Protein AF-A0A2G9TCB1-F1 (afdb_monomer_lite)

Radius of gyration: 22.79 Å; chains: 1; bounding box: 59×30×64 Å

Organism: Teladorsagia circumcincta (NCBI:txid45464)

Secondary structure (DSSP, 8-state):
-PPP---TTSEEEEETTEEEEE-TT----HHHHHHHHHHHHHHHTT--------SS-----TT---HHHHHTT-PPPP-----------------------------S-HHHHHHHHHHHHTSTTTTTS-------HHHH---HHHHHSS-HHHHHHHHHHHT-

Structure (mmCIF, N/CA/C/O backbone):
data_AF-A0A2G9TCB1-F1
#
_entry.id   AF-A0A2G9TCB1-F1
#
loop_
_atom_site.group_PDB
_atom_site.id
_atom_site.type_symbol
_atom_site.label_atom_id
_atom_site.label_alt_id
_atom_site.label_comp_id
_atom_site.label_asym_id
_atom_site.label_entity_id
_atom_site.label_seq_id
_atom_site.pdbx_PDB_ins_code
_atom_site.Cartn_x
_atom_site.Cartn_y
_atom_site.Cartn_z
_atom_site.occupancy
_atom_site.B_iso_or_equiv
_atom_site.auth_seq_id
_atom_site.auth_comp_id
_atom_site.auth_asym_id
_atom_site.auth_atom_id
_atom_site.pdbx_PDB_model_num
ATOM 1 N N . GLU A 1 1 ? -15.849 -13.853 -3.195 1.00 57.19 1 GLU A N 1
ATOM 2 C CA . GLU A 1 1 ? -14.992 -14.788 -2.445 1.00 57.19 1 GLU A CA 1
ATOM 3 C C . GLU A 1 1 ? -14.690 -14.175 -1.084 1.00 57.19 1 GLU A C 1
ATOM 5 O O . GLU A 1 1 ? -14.282 -13.017 -1.040 1.00 57.19 1 GLU A O 1
ATOM 10 N N . ARG A 1 2 ? -15.031 -14.864 0.011 1.00 63.38 2 ARG A N 1
ATOM 11 C CA . ARG A 1 2 ? -14.700 -14.408 1.368 1.00 63.38 2 ARG A CA 1
ATOM 12 C C . ARG A 1 2 ? -13.310 -14.931 1.691 1.00 63.38 2 ARG A C 1
ATOM 14 O O . ARG A 1 2 ? -13.073 -16.126 1.587 1.00 63.38 2 ARG A O 1
ATOM 21 N N . VAL A 1 3 ? -12.414 -14.024 2.042 1.00 67.56 3 VAL A N 1
ATOM 22 C CA . VAL A 1 3 ? -11.032 -14.349 2.366 1.00 67.56 3 VAL A CA 1
ATOM 23 C C . VAL A 1 3 ? -10.934 -14.608 3.869 1.00 67.56 3 VAL A C 1
ATOM 25 O O . VAL A 1 3 ? -11.332 -13.746 4.651 1.00 67.56 3 VAL A O 1
ATOM 28 N N . PHE A 1 4 ? -10.426 -15.774 4.273 1.00 73.19 4 PHE A N 1
ATOM 29 C CA . PHE A 1 4 ? -10.121 -16.075 5.673 1.00 73.19 4 PHE A CA 1
ATOM 30 C C . PHE A 1 4 ? -8.631 -15.846 5.930 1.00 73.19 4 PHE A C 1
ATOM 32 O O . PHE A 1 4 ? -7.797 -16.319 5.162 1.00 73.19 4 PHE A O 1
ATOM 39 N N . ILE A 1 5 ? -8.302 -15.099 6.983 1.00 77.19 5 ILE A N 1
ATOM 40 C CA . ILE A 1 5 ? -6.923 -14.749 7.335 1.00 77.19 5 ILE A CA 1
ATOM 41 C C . ILE A 1 5 ? -6.747 -15.016 8.828 1.00 77.19 5 ILE A C 1
ATOM 43 O O . ILE A 1 5 ? -7.422 -14.386 9.644 1.00 77.19 5 ILE A O 1
ATOM 47 N N . ASP A 1 6 ? -5.855 -15.942 9.180 1.00 80.31 6 ASP A N 1
ATOM 48 C CA . ASP A 1 6 ? -5.453 -16.154 10.571 1.00 80.31 6 ASP A CA 1
ATOM 49 C C . ASP A 1 6 ? -4.468 -15.060 11.005 1.00 80.31 6 ASP A C 1
ATOM 51 O O . ASP A 1 6 ? -3.324 -14.997 10.550 1.00 80.31 6 ASP A O 1
ATOM 55 N N . ASN A 1 7 ? -4.947 -14.194 11.897 1.00 79.31 7 ASN A N 1
ATOM 56 C CA . ASN A 1 7 ? -4.216 -13.052 12.443 1.00 79.31 7 ASN A CA 1
ATOM 57 C C . ASN A 1 7 ? -4.044 -13.143 13.964 1.00 79.31 7 ASN A C 1
ATOM 59 O O . ASN A 1 7 ? -3.782 -12.127 14.604 1.00 79.31 7 ASN A O 1
ATOM 63 N N . SER A 1 8 ? -4.208 -14.333 14.551 1.00 82.44 8 SER A N 1
ATOM 64 C CA . SER A 1 8 ? -4.141 -14.559 16.006 1.00 82.44 8 SER A CA 1
ATOM 65 C C . SER A 1 8 ? -2.827 -14.089 16.644 1.00 82.44 8 SER A C 1
ATOM 67 O O . SER A 1 8 ? -2.813 -13.640 17.783 1.00 82.44 8 SER A O 1
ATOM 69 N N . LYS A 1 9 ? -1.736 -14.133 15.878 1.00 85.12 9 LYS A N 1
ATOM 70 C CA . LYS A 1 9 ? -0.380 -13.718 16.268 1.00 85.12 9 LYS A CA 1
ATOM 71 C C . LYS A 1 9 ? -0.083 -12.213 16.146 1.00 85.12 9 LYS A C 1
ATOM 73 O O . LYS A 1 9 ? 1.080 -11.840 16.233 1.00 85.12 9 LYS A O 1
ATOM 78 N N . TYR A 1 10 ? -1.076 -11.369 15.865 1.00 85.62 10 TYR A N 1
ATOM 79 C CA . TYR A 1 10 ? -0.922 -9.913 15.731 1.00 85.62 10 TYR A CA 1
ATOM 80 C C . TYR A 1 10 ? -1.660 -9.190 16.856 1.00 85.62 10 TYR A C 1
ATOM 82 O O . TYR A 1 10 ? -2.771 -9.584 17.229 1.00 85.62 10 TYR A O 1
ATOM 90 N N . ASP A 1 11 ? -1.079 -8.087 17.323 1.00 88.25 11 ASP A N 1
ATOM 91 C CA . ASP A 1 11 ? -1.703 -7.226 18.322 1.00 88.25 11 ASP A CA 1
ATOM 92 C C . ASP A 1 11 ? -2.950 -6.564 17.724 1.00 88.25 11 ASP A C 1
ATOM 94 O O . ASP A 1 11 ? -2.999 -6.241 16.531 1.00 88.25 11 ASP A O 1
ATOM 98 N N . SER A 1 12 ? -3.979 -6.395 18.553 1.00 86.81 12 SER A N 1
ATOM 99 C CA . SER A 1 12 ? -5.232 -5.749 18.165 1.00 86.81 12 SER A CA 1
ATOM 100 C C . SER A 1 12 ? -5.249 -4.320 18.679 1.00 86.81 12 SER A C 1
ATOM 102 O O . SER A 1 12 ? -5.024 -4.087 19.865 1.00 86.81 12 SER A O 1
ATOM 104 N N . LEU A 1 13 ? -5.519 -3.373 17.787 1.00 88.75 13 LEU A N 1
ATOM 105 C CA . LEU A 1 13 ? -5.725 -1.973 18.120 1.00 88.75 13 LEU A CA 1
ATOM 106 C C . LEU A 1 13 ? -7.129 -1.567 17.647 1.00 88.75 13 LEU A C 1
ATOM 108 O O . LEU A 1 13 ? -7.328 -1.413 16.435 1.00 88.75 13 LEU A O 1
ATOM 112 N N . PRO A 1 14 ? -8.110 -1.437 18.559 1.00 88.25 14 PRO A N 1
ATOM 113 C CA . PRO A 1 14 ? -9.451 -1.010 18.191 1.00 88.25 14 PRO A CA 1
ATOM 114 C C . PRO A 1 14 ? -9.413 0.424 17.650 1.00 88.25 14 PRO A C 1
ATOM 116 O O . PRO A 1 14 ? -8.807 1.316 18.237 1.00 88.25 14 PRO A O 1
ATOM 119 N N . MET A 1 15 ? -10.029 0.644 16.487 1.00 90.00 15 MET A N 1
ATOM 120 C CA . MET A 1 15 ? -10.207 1.968 15.885 1.00 90.00 15 MET A CA 1
ATOM 121 C C . MET A 1 15 ? -11.535 2.026 15.131 1.00 90.00 15 MET A C 1
ATOM 123 O O . MET A 1 15 ? -11.767 1.230 14.220 1.00 90.00 15 MET A O 1
ATOM 127 N N . CYS A 1 16 ? -12.403 2.988 15.459 1.00 84.00 16 CYS A N 1
ATOM 128 C CA . CYS A 1 16 ? -13.697 3.183 14.783 1.00 84.00 16 CYS A CA 1
ATOM 129 C C . CYS A 1 16 ? -14.565 1.903 14.713 1.00 84.00 16 CYS A C 1
ATOM 131 O O . CYS A 1 16 ? -15.203 1.643 13.691 1.00 84.00 16 CYS A O 1
ATOM 133 N N . GLY A 1 17 ? -14.559 1.084 15.773 1.00 82.25 17 GLY A N 1
ATOM 134 C CA . GLY A 1 17 ? -15.284 -0.194 15.819 1.00 82.25 17 GLY A CA 1
ATOM 135 C C . GLY A 1 17 ? -14.663 -1.319 14.977 1.00 82.25 17 GLY A C 1
ATOM 136 O O . GLY A 1 17 ? -15.326 -2.322 14.717 1.00 82.25 17 GLY A O 1
ATOM 137 N N . ILE A 1 18 ? -13.414 -1.156 14.523 1.00 84.94 18 ILE A N 1
ATOM 138 C CA . ILE A 1 18 ? -12.647 -2.159 13.776 1.00 84.94 18 ILE A CA 1
ATOM 139 C C . ILE A 1 18 ? -11.417 -2.573 14.579 1.00 84.94 18 ILE A C 1
ATOM 141 O O . ILE A 1 18 ? -10.624 -1.731 14.988 1.00 84.94 18 ILE A O 1
ATOM 145 N N . GLU A 1 19 ? -11.211 -3.881 14.718 1.00 86.25 19 GLU A N 1
ATOM 146 C CA . GLU A 1 19 ? -9.990 -4.460 15.284 1.00 86.25 19 GLU A CA 1
ATOM 147 C C . GLU A 1 19 ? -8.850 -4.439 14.257 1.00 86.25 19 GLU A C 1
ATOM 149 O O . GLU A 1 19 ? -8.734 -5.335 13.409 1.00 86.25 19 GLU A O 1
ATOM 154 N N . VAL A 1 20 ? -8.006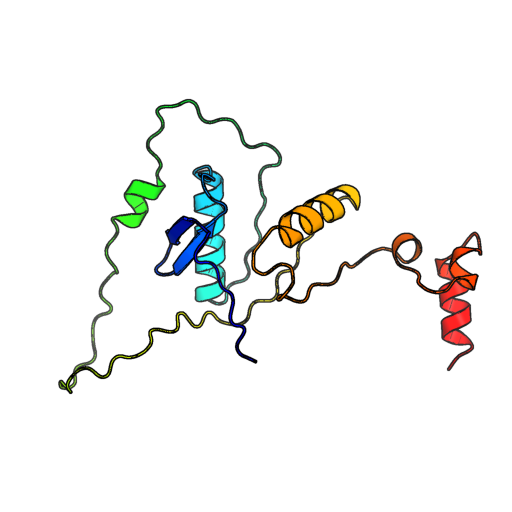 -3.405 14.305 1.00 87.88 20 VAL A N 1
ATOM 155 C CA . VAL A 1 20 ? -6.862 -3.281 13.398 1.00 87.88 20 VAL A CA 1
ATOM 156 C C . VAL A 1 20 ? -5.711 -4.155 13.888 1.00 87.88 20 VAL A C 1
ATOM 158 O O . VAL A 1 20 ? -5.269 -4.037 15.025 1.00 87.88 20 VAL A O 1
ATOM 161 N N . ARG A 1 21 ? -5.203 -5.031 13.014 1.00 87.44 21 ARG A N 1
ATOM 162 C CA . ARG A 1 21 ? -4.123 -5.975 13.336 1.00 87.44 21 ARG A CA 1
ATOM 163 C C . ARG A 1 21 ? -2.753 -5.384 13.022 1.00 87.44 21 ARG A C 1
ATOM 165 O O . ARG A 1 21 ? -2.497 -5.016 11.874 1.00 87.44 21 ARG A O 1
ATOM 172 N N . LEU A 1 22 ? -1.877 -5.337 14.024 1.00 86.38 22 LEU A N 1
ATOM 173 C CA . LEU A 1 22 ? -0.527 -4.775 13.941 1.00 86.38 22 LEU A CA 1
ATOM 174 C C . LEU A 1 22 ? 0.542 -5.806 14.327 1.00 86.38 22 LEU A C 1
ATOM 176 O O . LEU A 1 22 ? 0.273 -6.693 15.138 1.00 86.38 22 LEU A O 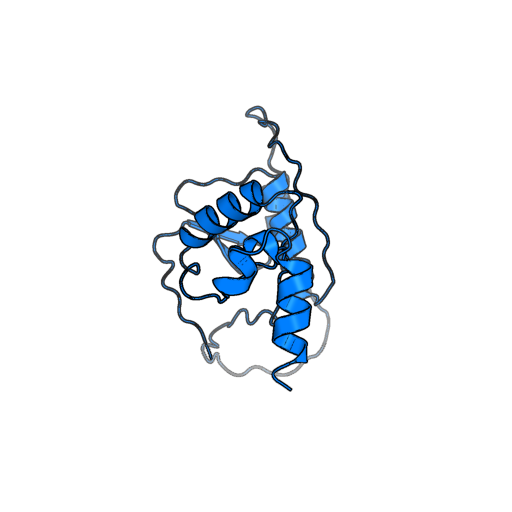1
ATOM 180 N N . PRO A 1 23 ? 1.753 -5.740 13.739 1.00 86.25 23 PRO A N 1
ATOM 181 C CA . PRO A 1 23 ? 2.872 -6.570 14.174 1.00 86.25 23 PRO A CA 1
ATOM 182 C C . PRO A 1 23 ? 3.104 -6.451 15.683 1.00 86.25 23 PRO A C 1
ATOM 184 O O . PRO A 1 23 ? 2.998 -5.357 16.234 1.00 86.25 23 PRO A O 1
ATOM 187 N N . VAL A 1 24 ? 3.436 -7.570 16.329 1.00 85.38 24 VAL A N 1
ATOM 188 C CA . VAL A 1 24 ? 3.606 -7.631 17.787 1.00 85.38 24 VAL A CA 1
ATOM 189 C C . VAL A 1 24 ? 4.629 -6.601 18.262 1.00 85.38 24 VAL A C 1
ATOM 191 O O . VAL A 1 24 ? 5.731 -6.513 17.716 1.00 85.38 24 VAL A O 1
ATOM 194 N N . GLY A 1 25 ? 4.259 -5.816 19.274 1.00 84.06 25 GLY A N 1
ATOM 195 C CA . GLY A 1 25 ? 5.116 -4.785 19.863 1.00 84.06 25 GLY A CA 1
ATOM 196 C C . GLY A 1 25 ? 5.232 -3.495 19.043 1.00 84.06 25 GLY A C 1
ATOM 197 O O . GLY A 1 25 ? 5.910 -2.561 19.478 1.00 84.06 25 GLY A O 1
ATOM 198 N N . LEU A 1 26 ? 4.563 -3.395 17.888 1.00 86.00 26 LEU A N 1
ATOM 199 C CA . LEU A 1 26 ? 4.499 -2.157 17.118 1.00 86.00 26 LEU A CA 1
ATOM 200 C C . LEU A 1 26 ? 3.477 -1.206 17.749 1.00 86.00 26 LEU A C 1
ATOM 202 O O . LEU A 1 26 ? 2.272 -1.437 17.690 1.00 86.00 26 LEU A O 1
ATOM 206 N N . LYS A 1 27 ? 3.962 -0.085 18.284 1.00 87.94 27 LYS A N 1
ATOM 207 C CA . LYS A 1 27 ? 3.118 1.020 18.749 1.00 87.94 27 LYS A CA 1
ATOM 208 C C . LYS A 1 27 ? 3.184 2.162 17.733 1.00 87.94 27 LYS A C 1
ATOM 210 O O . LYS A 1 27 ? 4.231 2.803 17.641 1.00 87.94 27 LYS A O 1
ATOM 215 N N . PRO A 1 28 ? 2.119 2.404 16.943 1.00 88.56 28 PRO A N 1
ATOM 216 C CA . PRO A 1 28 ? 2.117 3.494 15.978 1.00 88.56 28 PRO A CA 1
ATOM 217 C C . PRO A 1 28 ? 2.220 4.844 16.684 1.00 88.56 28 PRO A C 1
ATOM 219 O O . PRO A 1 28 ? 1.624 5.037 17.746 1.00 88.56 28 PRO A O 1
ATOM 222 N N . TYR A 1 29 ? 2.919 5.789 16.062 1.00 88.69 29 TYR A N 1
ATOM 223 C CA . TYR A 1 29 ? 2.920 7.178 16.516 1.00 88.69 29 TYR A CA 1
ATOM 224 C C . TYR A 1 29 ? 1.505 7.782 16.405 1.00 88.69 29 TYR A C 1
ATOM 226 O O . TYR A 1 29 ? 0.744 7.377 15.520 1.00 88.69 29 TYR A O 1
ATOM 234 N N . PRO A 1 30 ? 1.147 8.791 17.213 1.00 87.19 30 PRO A N 1
ATOM 235 C CA . PRO A 1 30 ? -0.155 9.461 17.157 1.00 87.19 30 PRO A CA 1
ATOM 236 C C . PRO A 1 30 ? -0.539 9.947 15.753 1.00 87.19 30 PRO A C 1
ATOM 238 O O . PRO A 1 30 ? -1.672 9.760 15.311 1.00 87.19 30 PRO A O 1
ATOM 241 N N . SER A 1 31 ? 0.419 10.478 14.984 1.00 86.19 31 SER A N 1
ATOM 242 C CA . SER A 1 31 ? 0.194 10.878 13.586 1.00 86.19 31 SER A CA 1
ATOM 243 C C . SER A 1 31 ? -0.180 9.698 12.680 1.00 86.19 31 SER A C 1
ATOM 245 O O . SER A 1 31 ? -1.035 9.831 11.803 1.00 86.19 31 SER A O 1
ATOM 247 N N . GLN A 1 32 ? 0.407 8.522 12.919 1.00 89.06 32 GLN A N 1
ATOM 248 C CA . GLN A 1 32 ? 0.081 7.288 12.204 1.00 89.06 32 GLN A CA 1
ATOM 249 C C . GLN A 1 32 ? -1.306 6.778 12.604 1.00 89.06 32 GLN A C 1
ATOM 251 O O . GLN A 1 32 ? -2.098 6.447 11.723 1.00 89.06 32 GLN A O 1
ATOM 256 N N . LYS A 1 33 ? -1.642 6.792 13.903 1.00 89.81 33 LYS A N 1
ATOM 257 C CA . LYS A 1 33 ? -2.991 6.447 14.388 1.00 89.81 33 LYS A CA 1
ATOM 258 C C . LYS A 1 33 ? -4.051 7.348 13.751 1.00 89.81 33 LYS A C 1
ATOM 260 O O . LYS A 1 33 ? -5.031 6.853 13.199 1.00 89.81 33 LYS A O 1
ATOM 265 N N . LEU A 1 34 ? -3.819 8.662 13.724 1.00 88.56 34 LEU A N 1
ATOM 266 C CA . LEU A 1 34 ? -4.729 9.624 13.099 1.00 88.56 34 LEU A CA 1
ATOM 267 C C . LEU A 1 34 ? -4.914 9.356 11.596 1.00 88.56 34 LEU A C 1
ATOM 269 O O . LEU A 1 34 ? -6.031 9.432 11.078 1.00 88.56 34 LEU A O 1
ATOM 273 N N . MET A 1 35 ? -3.835 9.012 10.890 1.00 89.69 35 MET A N 1
ATOM 274 C CA . MET A 1 35 ? -3.894 8.636 9.477 1.00 89.69 35 MET A CA 1
ATOM 275 C C . MET A 1 35 ? -4.743 7.373 9.264 1.00 89.69 35 MET A C 1
ATOM 277 O O . MET A 1 35 ? -5.584 7.347 8.363 1.00 89.69 35 MET A O 1
ATOM 281 N N . MET A 1 36 ? -4.573 6.359 10.118 1.00 90.94 36 MET A N 1
ATOM 282 C CA . MET A 1 36 ? -5.348 5.113 10.086 1.00 90.94 36 MET A CA 1
ATOM 283 C C . MET A 1 36 ? -6.842 5.363 10.338 1.00 90.94 36 MET A C 1
ATOM 285 O O . MET A 1 36 ? -7.675 4.880 9.572 1.00 90.94 36 MET A O 1
ATOM 289 N N . VAL A 1 37 ? -7.191 6.181 11.335 1.00 91.00 37 VAL A N 1
ATOM 290 C CA . VAL A 1 37 ? -8.582 6.583 11.629 1.00 91.00 37 VAL A CA 1
ATOM 291 C C . VAL A 1 37 ? -9.231 7.270 10.434 1.00 91.00 37 VAL A C 1
ATOM 293 O O . VAL A 1 37 ? -10.352 6.928 10.046 1.00 91.00 37 VAL A O 1
ATOM 296 N N . ARG A 1 38 ? -8.535 8.235 9.822 1.00 91.44 38 ARG A N 1
ATOM 297 C CA . ARG A 1 38 ? -9.046 8.963 8.652 1.00 91.44 38 ARG A CA 1
ATOM 298 C C . ARG A 1 38 ? -9.237 8.038 7.453 1.00 91.44 38 ARG A C 1
ATOM 300 O O . ARG A 1 38 ? -10.254 8.152 6.766 1.00 91.44 38 ARG A O 1
ATOM 307 N N . LEU A 1 39 ? -8.322 7.091 7.241 1.00 91.19 39 LEU A N 1
ATOM 308 C CA . LEU A 1 39 ? -8.446 6.072 6.201 1.00 91.19 39 LEU A CA 1
ATOM 309 C C . LEU A 1 39 ? -9.677 5.184 6.436 1.00 91.19 39 LEU A C 1
ATOM 311 O O . LEU A 1 39 ? -10.516 5.059 5.545 1.00 91.19 39 LEU A O 1
ATOM 315 N N . ILE A 1 40 ? -9.819 4.618 7.639 1.00 90.00 40 ILE A N 1
ATOM 316 C CA . ILE A 1 40 ? -10.948 3.751 8.012 1.00 90.00 40 ILE A CA 1
ATOM 317 C C . ILE A 1 40 ? -12.272 4.499 7.862 1.00 90.00 40 ILE A C 1
ATOM 319 O O . ILE A 1 40 ? -13.191 4.015 7.203 1.00 90.00 40 ILE A O 1
ATOM 323 N N . THR A 1 41 ? -12.350 5.712 8.408 1.00 90.00 41 THR A N 1
ATOM 324 C CA . THR A 1 41 ? -13.538 6.566 8.319 1.00 90.00 41 THR A CA 1
ATOM 325 C C . THR A 1 41 ? -13.916 6.840 6.868 1.00 90.00 41 THR A C 1
ATOM 327 O O . THR A 1 41 ? -15.093 6.767 6.515 1.00 90.00 41 THR A O 1
ATOM 330 N N . SER A 1 42 ? -12.933 7.126 6.012 1.00 90.69 42 SER A N 1
ATOM 331 C CA . SER A 1 42 ? -13.176 7.393 4.594 1.00 90.69 42 SER A CA 1
ATOM 332 C C . SER A 1 42 ? -13.681 6.154 3.861 1.00 90.69 42 SER A C 1
ATOM 334 O O . SER A 1 42 ? -14.639 6.260 3.097 1.00 90.69 42 SER A O 1
ATOM 336 N N . ILE A 1 43 ? -13.121 4.971 4.142 1.00 89.44 43 ILE A N 1
ATOM 337 C CA . ILE A 1 43 ? -13.609 3.709 3.568 1.00 89.44 43 ILE A CA 1
ATOM 338 C C . ILE A 1 43 ? -15.052 3.450 4.020 1.00 89.44 43 ILE A C 1
ATOM 340 O O . ILE A 1 43 ? -15.920 3.215 3.180 1.00 89.44 43 ILE A O 1
ATOM 344 N N . THR A 1 44 ? -15.341 3.565 5.318 1.00 87.62 44 THR A N 1
ATOM 345 C CA . THR A 1 44 ? -16.688 3.360 5.876 1.00 87.62 44 THR A CA 1
ATOM 346 C C . THR A 1 44 ? -17.710 4.335 5.287 1.00 87.62 44 THR A C 1
ATOM 348 O O . THR A 1 44 ? -18.827 3.935 4.959 1.00 87.62 44 THR A O 1
ATOM 351 N N . LYS A 1 45 ? -17.326 5.601 5.085 1.00 88.69 45 LYS A N 1
ATOM 352 C CA . LYS A 1 45 ? -18.182 6.645 4.496 1.00 88.69 45 LYS A CA 1
ATOM 353 C C . LYS A 1 45 ? -18.180 6.671 2.962 1.00 88.69 45 LYS A C 1
ATOM 355 O O . LYS A 1 45 ? -18.873 7.503 2.386 1.00 88.69 45 LYS A O 1
ATOM 360 N N . ARG A 1 46 ? -17.443 5.771 2.295 1.00 87.75 46 ARG A N 1
ATOM 361 C CA . ARG A 1 46 ? -17.278 5.726 0.826 1.00 87.75 46 ARG A CA 1
ATOM 362 C C . ARG A 1 46 ? -16.771 7.047 0.231 1.00 87.75 46 ARG A C 1
ATOM 364 O O . ARG A 1 46 ? -17.220 7.473 -0.830 1.00 87.75 46 ARG A O 1
ATOM 371 N N . LEU A 1 47 ? -15.841 7.692 0.927 1.00 88.81 47 LEU A N 1
ATOM 372 C CA . LEU A 1 47 ? -15.210 8.938 0.502 1.00 88.81 47 LEU A CA 1
ATOM 373 C C . LEU A 1 47 ? -13.865 8.668 -0.174 1.00 88.81 47 LEU A C 1
ATOM 375 O O . LEU A 1 47 ? -13.184 7.685 0.126 1.00 88.81 47 LEU A O 1
ATOM 379 N N . ASN A 1 48 ? -13.460 9.587 -1.049 1.00 88.31 48 ASN A N 1
ATOM 380 C CA . ASN A 1 48 ? -12.092 9.631 -1.551 1.00 88.31 48 ASN A CA 1
ATOM 381 C C . ASN A 1 48 ? -11.180 10.191 -0.456 1.00 88.31 48 ASN A C 1
ATOM 383 O O . ASN A 1 48 ? -11.502 11.203 0.165 1.00 88.31 48 ASN A O 1
ATOM 387 N N . PHE A 1 49 ? -10.040 9.545 -0.238 1.00 87.44 49 PHE A N 1
ATOM 388 C CA . PHE A 1 49 ? -9.060 9.957 0.758 1.00 87.44 49 PHE A CA 1
ATOM 389 C C . PHE A 1 49 ? -7.693 10.064 0.099 1.00 87.44 49 PHE A C 1
ATOM 391 O O . PHE A 1 49 ? -7.189 9.086 -0.453 1.00 87.44 49 PHE A O 1
ATOM 398 N N . LEU A 1 50 ? -7.111 11.259 0.157 1.00 87.50 50 LEU A N 1
ATOM 399 C CA . LEU A 1 50 ? -5.719 11.497 -0.186 1.00 87.50 50 LEU A CA 1
ATOM 400 C C . LEU A 1 50 ? -4.962 11.736 1.114 1.00 87.50 50 LEU A C 1
ATOM 402 O O . LEU A 1 50 ? -5.395 12.523 1.956 1.00 87.50 50 LEU A O 1
ATOM 406 N N . ALA A 1 51 ? -3.854 11.031 1.278 1.00 82.62 51 ALA A N 1
ATOM 407 C CA . ALA A 1 51 ? -3.086 11.053 2.503 1.00 82.62 51 ALA A CA 1
ATOM 408 C C . ALA A 1 51 ? -1.618 11.267 2.168 1.00 82.62 51 ALA A C 1
ATOM 410 O O . ALA A 1 51 ? -1.040 10.508 1.390 1.00 82.62 51 ALA A O 1
ATOM 411 N N . GLU A 1 52 ? -1.020 12.275 2.786 1.00 78.69 52 GLU A N 1
ATOM 412 C CA . GLU A 1 52 ? 0.418 12.487 2.742 1.00 78.69 52 GLU A CA 1
ATOM 413 C C . GLU A 1 52 ? 1.009 11.950 4.041 1.00 78.69 52 GLU A C 1
ATOM 415 O O . GLU A 1 52 ? 0.687 12.423 5.131 1.00 78.69 52 GLU A O 1
ATOM 420 N N . SER A 1 53 ? 1.837 10.910 3.947 1.00 67.94 53 SER A N 1
ATOM 421 C CA . SER A 1 53 ? 2.637 10.481 5.090 1.00 67.94 53 SER A CA 1
ATOM 422 C C . SER A 1 53 ? 3.840 11.418 5.195 1.00 67.94 53 SER A C 1
ATOM 424 O O . SER A 1 53 ? 4.595 11.493 4.218 1.00 67.94 53 SER A O 1
ATOM 426 N N . PRO A 1 54 ? 4.085 12.090 6.331 1.00 55.12 54 PRO A N 1
ATOM 427 C CA . PRO A 1 54 ? 5.338 12.806 6.512 1.00 55.12 54 PRO A CA 1
ATOM 428 C C . PRO A 1 54 ? 6.489 11.798 6.392 1.00 55.12 54 PRO A C 1
ATOM 430 O O . PRO A 1 54 ? 6.598 10.850 7.172 1.00 55.12 54 PRO A O 1
ATOM 433 N N . THR A 1 55 ? 7.325 11.955 5.365 1.00 54.72 55 THR A N 1
ATOM 434 C CA . THR A 1 55 ? 8.570 11.194 5.205 1.00 54.72 55 THR A CA 1
ATOM 435 C C . THR A 1 55 ? 9.547 11.638 6.287 1.00 54.72 55 THR A C 1
ATOM 437 O O . THR A 1 55 ? 10.341 12.549 6.086 1.00 54.72 55 THR A O 1
ATOM 440 N N . GLY A 1 56 ? 9.431 11.012 7.455 1.00 48.00 56 GLY A N 1
ATOM 441 C CA . GLY A 1 56 ? 10.195 11.325 8.654 1.00 48.00 56 GLY A CA 1
ATOM 442 C C . GLY A 1 56 ? 9.269 11.334 9.859 1.00 48.00 56 GLY A C 1
ATOM 443 O O . GLY A 1 56 ? 8.649 12.349 10.161 1.00 48.00 56 GLY A O 1
ATOM 444 N N . SER A 1 57 ? 9.155 10.198 10.547 1.00 49.47 57 SER A N 1
ATOM 445 C CA . SER A 1 57 ? 8.562 10.172 11.881 1.00 49.47 57 SER A CA 1
ATOM 446 C C . SER A 1 57 ? 9.452 11.017 12.786 1.00 49.47 57 SER A C 1
ATOM 448 O O . SER A 1 57 ? 10.536 10.579 13.174 1.00 49.47 57 SER A O 1
ATOM 450 N N . VAL A 1 58 ? 9.038 12.247 13.082 1.00 42.69 58 VAL A N 1
ATOM 451 C CA . VAL A 1 58 ? 9.647 13.021 14.163 1.00 42.69 58 VAL A CA 1
ATOM 452 C C . VAL A 1 58 ? 9.448 12.185 15.427 1.00 42.69 58 VAL A C 1
ATOM 454 O O . VAL A 1 58 ? 8.317 11.836 15.763 1.00 42.69 58 VAL A O 1
ATOM 457 N N . LYS A 1 59 ? 10.550 11.772 16.065 1.00 43.44 59 LYS A N 1
ATOM 458 C CA . LYS A 1 59 ? 10.518 11.134 17.386 1.00 43.44 59 LYS A CA 1
ATOM 459 C C . LYS A 1 59 ? 9.751 12.072 18.314 1.00 43.44 59 LYS A C 1
ATOM 461 O O . LYS A 1 59 ? 10.222 13.175 18.564 1.00 43.44 59 LYS A O 1
ATOM 466 N N . GLN A 1 60 ? 8.591 11.649 18.800 1.00 50.38 60 GLN A N 1
ATOM 467 C CA . GLN A 1 60 ? 7.978 12.319 19.937 1.00 50.38 60 GLN A CA 1
ATOM 468 C C . GLN A 1 60 ? 8.808 12.025 21.185 1.00 50.38 60 GLN A C 1
ATOM 470 O O . GLN A 1 60 ? 9.177 10.876 21.446 1.00 50.38 60 GLN A O 1
ATOM 475 N N . GLU A 1 61 ? 9.121 13.089 21.915 1.00 45.66 61 GLU A N 1
ATOM 476 C CA . GLU A 1 61 ? 9.647 13.043 23.275 1.00 45.66 61 GLU A CA 1
ATOM 477 C C . GLU A 1 61 ? 8.645 12.299 24.186 1.00 45.66 61 GLU A C 1
ATOM 479 O O . GLU A 1 61 ? 7.429 12.440 24.013 1.00 45.66 61 GLU A O 1
ATOM 484 N N . PRO A 1 62 ? 9.109 11.488 25.150 1.00 40.62 62 PRO A N 1
ATOM 485 C CA . PRO A 1 62 ? 8.218 10.800 26.074 1.00 40.62 62 PRO A CA 1
ATOM 486 C C . PRO A 1 62 ? 7.539 11.818 27.002 1.00 40.62 62 PRO A C 1
ATOM 488 O O . PRO A 1 62 ? 8.201 12.432 27.832 1.00 40.62 62 PRO A O 1
ATOM 491 N N . GLY A 1 63 ? 6.219 11.986 26.872 1.00 51.59 63 GLY A N 1
ATOM 492 C CA . GLY A 1 63 ? 5.427 12.855 27.754 1.00 51.59 63 GLY A CA 1
ATOM 493 C C . GLY A 1 63 ? 4.213 13.527 27.110 1.00 51.59 63 GLY A C 1
ATOM 494 O O . GLY A 1 63 ? 3.379 14.070 27.830 1.00 51.59 63 GLY A O 1
ATOM 495 N N . GLU A 1 64 ? 4.076 13.485 25.783 1.00 52.47 64 GLU A N 1
ATOM 496 C CA . GLU A 1 64 ? 2.889 14.020 25.109 1.00 52.47 64 GLU A CA 1
ATOM 497 C C . GLU A 1 64 ? 1.715 13.036 25.245 1.00 52.47 64 GLU A C 1
ATOM 499 O O . GLU A 1 64 ? 1.821 11.864 24.875 1.00 52.47 64 GLU A O 1
ATOM 504 N N . VAL A 1 65 ? 0.612 13.505 25.834 1.00 52.06 65 VAL A N 1
ATOM 505 C CA . VAL A 1 65 ? -0.629 12.736 25.992 1.00 52.06 65 VAL A CA 1
ATOM 506 C C . VAL A 1 65 ? -1.132 12.386 24.597 1.00 52.06 65 VAL A C 1
ATOM 508 O O . VAL A 1 65 ? -1.339 13.285 23.786 1.00 52.06 65 VAL A O 1
ATOM 511 N N . ASP A 1 66 ? -1.283 11.097 24.296 1.00 52.53 66 ASP A N 1
ATOM 512 C CA . ASP A 1 66 ? -1.741 10.658 22.981 1.00 52.53 66 ASP A CA 1
ATOM 513 C C . ASP A 1 66 ? -3.178 11.168 22.767 1.00 52.53 66 ASP A C 1
ATOM 515 O O . ASP A 1 66 ? -4.085 10.706 23.466 1.00 52.53 66 ASP A O 1
ATOM 519 N N . PRO A 1 67 ? -3.435 12.088 21.811 1.00 55.53 67 PRO A N 1
ATOM 520 C CA . PRO A 1 67 ? -4.786 12.601 21.562 1.00 55.53 67 PRO A CA 1
ATOM 521 C C . PRO A 1 67 ? -5.777 11.489 21.185 1.00 55.53 67 PRO A C 1
ATOM 523 O O . PRO A 1 67 ? -6.992 11.684 21.199 1.00 55.53 67 PRO A O 1
ATOM 526 N N . PHE A 1 68 ? -5.261 10.310 20.826 1.00 55.44 68 PHE A N 1
ATOM 527 C CA . PHE A 1 68 ? -6.047 9.127 20.532 1.00 55.44 68 PHE A CA 1
ATOM 528 C C . PHE A 1 68 ? -6.727 8.514 21.771 1.00 55.44 68 PHE A C 1
ATOM 530 O O . PHE A 1 68 ? -7.864 8.064 21.648 1.00 55.44 68 PHE A O 1
ATOM 537 N N . ASP A 1 69 ? -6.105 8.560 22.958 1.00 56.97 69 ASP A N 1
ATOM 538 C CA . ASP A 1 69 ? -6.711 8.040 24.203 1.00 56.97 69 ASP A CA 1
ATOM 539 C C . ASP A 1 69 ? -7.950 8.852 24.625 1.00 56.97 69 ASP A C 1
ATOM 541 O O . ASP A 1 69 ? -8.815 8.370 25.361 1.00 56.97 69 ASP A O 1
ATOM 545 N N . GLU A 1 70 ? -8.051 10.098 24.159 1.00 52.94 70 GLU A N 1
ATOM 546 C CA . GLU A 1 70 ? -9.203 10.971 24.381 1.00 52.94 70 GLU A CA 1
ATOM 547 C C . GLU A 1 70 ? -10.290 10.783 23.310 1.00 52.94 70 GLU A C 1
ATOM 549 O O . GLU A 1 70 ? -11.480 10.905 23.602 1.00 52.94 70 GLU A O 1
ATOM 554 N N . PHE A 1 71 ? -9.908 10.404 22.085 1.00 52.44 71 PHE A N 1
ATOM 555 C CA . PHE A 1 71 ? -10.847 10.127 20.995 1.00 52.44 71 PHE A CA 1
ATOM 556 C C . PHE A 1 71 ? -11.630 8.820 21.206 1.00 52.44 71 PHE A C 1
ATOM 558 O O . PHE A 1 71 ? -12.825 8.778 20.922 1.00 52.44 71 PHE A O 1
ATOM 565 N N . ASP A 1 72 ? -10.995 7.774 21.750 1.00 50.59 72 ASP A N 1
ATOM 566 C CA . ASP A 1 72 ? -11.641 6.469 21.999 1.00 50.59 72 ASP A CA 1
ATOM 567 C C . ASP A 1 72 ? -12.656 6.508 23.164 1.00 50.59 72 ASP A C 1
ATOM 569 O O . ASP A 1 72 ? -13.497 5.624 23.308 1.00 50.59 72 ASP A O 1
ATOM 573 N N . LYS A 1 73 ? -12.632 7.576 23.976 1.00 50.88 73 LYS A N 1
ATOM 574 C CA . LYS A 1 73 ? -13.619 7.841 25.039 1.00 50.88 73 LYS A CA 1
ATOM 575 C C . LYS A 1 73 ? -14.901 8.516 24.536 1.00 50.88 73 LYS A C 1
ATOM 577 O O . LYS A 1 73 ? -15.813 8.734 25.333 1.00 50.88 73 LYS A O 1
ATOM 582 N N . GLN A 1 74 ? -14.996 8.874 23.253 1.00 44.94 74 GLN A N 1
ATOM 583 C CA . GLN A 1 74 ? -16.231 9.431 22.698 1.00 44.94 74 GLN A CA 1
ATOM 584 C C . GLN A 1 74 ? -17.237 8.307 22.425 1.00 44.94 74 GLN A C 1
ATOM 586 O O . GLN A 1 74 ? -17.087 7.530 21.482 1.00 44.94 74 GLN A O 1
ATOM 591 N N . GLU A 1 75 ? -18.276 8.234 23.260 1.00 40.97 75 GLU A N 1
ATOM 592 C CA . GLU A 1 75 ? -19.394 7.308 23.077 1.00 40.97 75 GLU A CA 1
ATOM 593 C C . GLU A 1 75 ? -20.070 7.468 21.697 1.00 40.97 75 GLU A C 1
ATOM 595 O O . GLU A 1 75 ? -20.121 8.574 21.140 1.00 40.97 75 GLU A O 1
ATOM 600 N N . PRO A 1 76 ? -20.643 6.387 21.129 1.00 40.47 76 PRO A N 1
ATOM 601 C CA . PRO A 1 76 ? -21.403 6.461 19.887 1.00 40.47 76 PRO A CA 1
ATOM 602 C C . PRO A 1 76 ? -22.598 7.409 20.048 1.00 40.47 76 PRO A C 1
ATOM 604 O O . PRO A 1 76 ? -23.514 7.136 20.817 1.00 40.47 76 PRO A O 1
ATOM 607 N N . GLN A 1 77 ? -22.624 8.510 19.294 1.00 42.25 77 GLN A N 1
ATOM 608 C CA . GLN A 1 77 ? -23.756 9.436 19.324 1.00 42.25 77 GLN A CA 1
ATOM 609 C C . GLN A 1 77 ? -25.044 8.743 18.858 1.00 42.25 77 GLN A C 1
ATOM 611 O O . GLN A 1 77 ? -25.142 8.251 17.728 1.00 42.25 77 GLN A O 1
ATOM 616 N N . GLU A 1 78 ? -26.031 8.728 19.755 1.00 33.41 78 GLU A N 1
ATOM 617 C CA . GLU A 1 78 ? -27.374 8.198 19.554 1.00 33.41 78 GLU A CA 1
ATOM 618 C C . GLU A 1 78 ? -28.015 8.748 18.269 1.00 33.41 78 GLU A C 1
ATOM 620 O O . GLU A 1 78 ? -28.304 9.940 18.135 1.00 33.41 78 GLU A O 1
ATOM 625 N N . ARG A 1 79 ? -28.319 7.858 17.318 1.00 41.28 79 ARG A N 1
ATOM 626 C CA . ARG A 1 79 ? -29.264 8.163 16.238 1.00 41.28 79 ARG A CA 1
ATOM 627 C C . ARG A 1 79 ? -30.685 8.025 16.779 1.00 41.28 79 ARG A C 1
ATOM 629 O O . ARG A 1 79 ? -31.161 6.916 17.001 1.00 41.28 79 ARG A O 1
ATOM 636 N N . LYS A 1 80 ? -31.374 9.153 16.968 1.00 35.97 80 LYS A N 1
ATOM 637 C CA . LYS A 1 80 ? -32.792 9.184 17.352 1.00 35.97 80 LYS A CA 1
ATOM 638 C C . LYS A 1 80 ? -33.691 8.648 16.226 1.00 35.97 80 LYS A C 1
ATOM 640 O O . LYS A 1 80 ? -33.731 9.227 15.146 1.00 35.97 80 LYS A O 1
ATOM 645 N N . GLY A 1 81 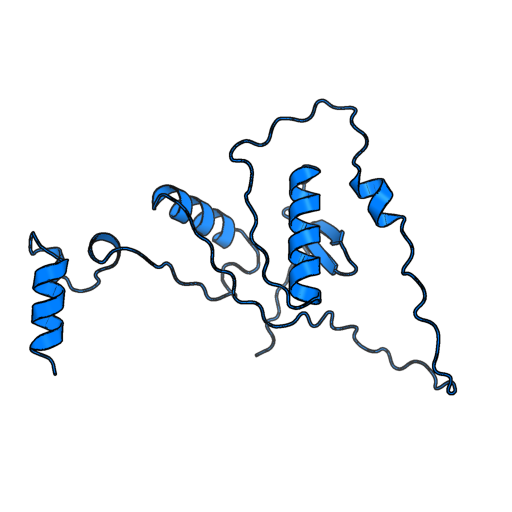? -34.468 7.611 16.552 1.00 31.81 81 GLY A N 1
ATOM 646 C CA . GLY A 1 81 ? -35.837 7.402 16.066 1.00 31.81 81 GLY A CA 1
ATOM 647 C C . GLY A 1 81 ? -36.050 6.445 14.887 1.00 31.81 81 GLY A C 1
ATOM 648 O O . GLY A 1 81 ? -36.015 6.871 13.741 1.00 31.81 81 GLY A O 1
ATOM 649 N N . LEU A 1 82 ? -36.423 5.192 15.183 1.00 33.34 82 LEU A N 1
ATOM 650 C CA . LEU A 1 82 ? -37.717 4.617 14.773 1.00 33.34 82 LEU A CA 1
ATOM 651 C C . LEU A 1 82 ? -37.989 3.348 15.600 1.00 33.34 82 LEU A C 1
ATOM 653 O O . LEU A 1 82 ? -37.217 2.394 15.580 1.00 33.34 82 LEU A O 1
ATOM 657 N N . THR A 1 83 ? -39.076 3.364 16.364 1.00 37.75 83 THR A N 1
ATOM 658 C CA . THR A 1 83 ? -39.551 2.258 17.201 1.00 37.75 83 THR A CA 1
ATOM 659 C C . THR A 1 83 ? -40.045 1.077 16.362 1.00 37.75 83 THR A C 1
ATOM 661 O O . THR A 1 83 ? -40.800 1.284 15.412 1.00 37.75 83 THR A O 1
ATOM 664 N N . LYS A 1 84 ? -39.685 -0.157 16.763 1.00 35.69 84 LYS A N 1
ATOM 665 C CA . LYS A 1 84 ? -40.603 -1.308 16.929 1.00 35.69 84 LYS A CA 1
ATOM 666 C C . LYS A 1 84 ? -39.899 -2.559 17.493 1.00 35.69 84 LYS A C 1
ATOM 668 O O . LYS A 1 84 ? -38.925 -3.033 16.928 1.00 35.69 84 LYS A O 1
ATOM 673 N N . GLU A 1 85 ? -40.467 -3.019 18.610 1.00 36.09 85 GLU A N 1
ATOM 674 C CA . GLU A 1 85 ? -40.605 -4.368 19.197 1.00 36.09 85 GLU A CA 1
ATOM 675 C C . GLU A 1 85 ? -39.464 -5.409 19.158 1.00 36.09 85 GLU A C 1
ATOM 677 O O . GLU A 1 85 ? -38.910 -5.771 18.124 1.00 36.09 85 GLU A O 1
ATOM 682 N N . MET A 1 86 ? -39.204 -5.959 20.351 1.00 44.62 86 MET A N 1
ATOM 683 C CA . MET A 1 86 ? -38.207 -6.981 20.681 1.00 44.62 86 MET A CA 1
ATOM 684 C C . MET A 1 86 ? -38.512 -8.353 20.058 1.00 44.62 86 MET A C 1
ATOM 686 O O . MET A 1 86 ? -39.610 -8.890 20.199 1.00 44.62 86 MET A O 1
ATOM 690 N N . LYS A 1 87 ? -37.476 -8.978 19.485 1.00 33.19 87 LYS A N 1
ATOM 691 C CA . LYS A 1 87 ? -37.318 -10.438 19.385 1.00 33.19 87 LYS A CA 1
ATOM 692 C C . LYS A 1 87 ? -35.919 -10.826 19.875 1.00 33.19 87 LYS A C 1
ATOM 694 O O . LYS A 1 87 ? -34.954 -10.116 19.611 1.00 33.19 87 LYS A O 1
ATOM 699 N N . GLU A 1 88 ? -35.857 -11.936 20.606 1.00 36.56 88 GLU A N 1
ATOM 700 C CA . GLU A 1 88 ? -34.690 -12.516 21.293 1.00 36.56 88 GLU A CA 1
ATOM 701 C C . GLU A 1 88 ? -33.449 -12.730 20.396 1.00 36.56 88 GLU A C 1
ATOM 703 O O . GLU A 1 88 ? -33.583 -12.903 19.177 1.00 36.56 88 GLU A O 1
ATOM 708 N N . PRO A 1 89 ? -32.227 -12.724 20.974 1.00 36.47 89 PRO A N 1
ATOM 709 C CA . PRO A 1 89 ? -31.001 -12.482 20.232 1.00 36.47 89 PRO A CA 1
ATOM 710 C C . PRO A 1 89 ? -30.568 -13.734 19.473 1.00 36.47 89 PRO A C 1
ATOM 712 O O . PRO A 1 89 ? -30.072 -14.711 20.034 1.00 36.47 89 PRO A O 1
ATOM 715 N N . LYS A 1 90 ? -30.682 -13.681 18.148 1.00 37.19 90 LYS A N 1
ATOM 716 C CA . LYS A 1 90 ? -29.830 -14.499 17.287 1.00 37.19 90 LYS A CA 1
ATOM 717 C C . LYS A 1 90 ? -28.436 -13.890 17.366 1.00 37.19 90 LYS A C 1
ATOM 719 O O . LYS A 1 90 ? -28.297 -12.685 17.194 1.00 37.19 90 LYS A O 1
ATOM 724 N N . VAL A 1 91 ? -27.416 -14.703 17.636 1.00 47.12 91 VAL A N 1
ATOM 725 C CA . VAL A 1 91 ? -26.012 -14.275 17.566 1.00 47.12 91 VAL A CA 1
ATOM 726 C C . VAL A 1 91 ? -25.709 -13.909 16.112 1.00 47.12 91 VAL A C 1
ATOM 728 O O . VAL A 1 91 ? -25.301 -14.742 15.300 1.00 47.12 91 VAL A O 1
ATOM 731 N N . GLU A 1 92 ? -25.990 -12.659 15.759 1.00 44.44 92 GLU A N 1
ATOM 732 C CA . GLU A 1 92 ? -25.591 -12.057 14.504 1.00 44.44 92 GLU A CA 1
ATOM 733 C C . GLU A 1 92 ? -24.072 -11.984 14.530 1.00 44.44 92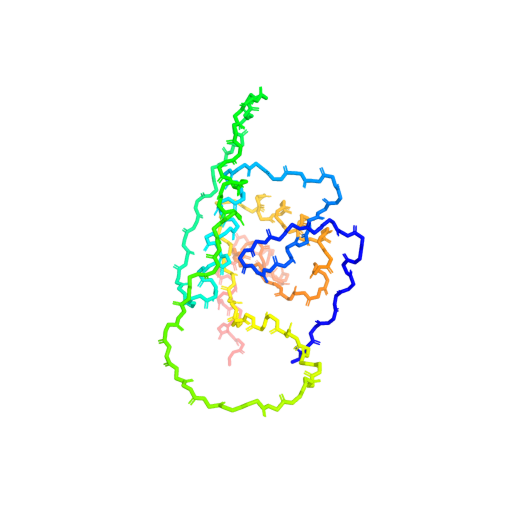 GLU A C 1
ATOM 735 O O . GLU A 1 92 ? -23.457 -11.297 15.344 1.00 44.44 92 GLU A O 1
ATOM 740 N N . LYS A 1 93 ? -23.435 -12.756 13.653 1.00 42.88 93 LYS A N 1
ATOM 741 C CA . LYS A 1 93 ? -22.022 -12.558 13.361 1.00 42.88 93 LYS A CA 1
ATOM 742 C C . LYS A 1 93 ? -21.905 -11.135 12.820 1.00 42.88 93 LYS A C 1
ATOM 744 O O . LYS A 1 93 ? -22.206 -10.924 11.646 1.00 42.88 93 LYS A O 1
ATOM 749 N N . ASN A 1 94 ? -21.499 -10.189 13.670 1.00 47.69 94 ASN A N 1
ATOM 750 C CA . ASN A 1 94 ? -21.185 -8.808 13.312 1.00 47.69 94 ASN A CA 1
ATOM 751 C C . ASN A 1 94 ? -20.026 -8.815 12.314 1.00 47.69 94 ASN A C 1
ATOM 753 O O . ASN A 1 94 ? -18.855 -8.664 12.659 1.00 47.69 94 ASN A O 1
ATOM 757 N N . CYS A 1 95 ? -20.339 -9.072 11.048 1.00 57.31 95 CYS A N 1
ATOM 758 C CA . CYS A 1 95 ? -19.400 -8.855 9.976 1.00 57.31 95 CYS A CA 1
ATOM 759 C C . CYS A 1 95 ? -19.251 -7.345 9.855 1.00 57.31 95 CYS A C 1
ATOM 761 O O . CYS A 1 95 ? -20.200 -6.648 9.502 1.00 57.31 95 CYS A O 1
ATOM 763 N N . ILE A 1 96 ? -18.051 -6.849 10.131 1.00 60.25 96 ILE A N 1
ATOM 764 C CA . ILE A 1 96 ? -17.671 -5.459 9.892 1.00 60.25 96 ILE A CA 1
ATOM 765 C C . ILE A 1 96 ? -17.452 -5.298 8.381 1.00 60.25 96 ILE A C 1
ATOM 767 O O . ILE A 1 96 ? -16.338 -5.070 7.915 1.00 60.25 96 ILE A O 1
ATOM 771 N N . CYS A 1 97 ? -18.485 -5.565 7.576 1.00 65.75 97 C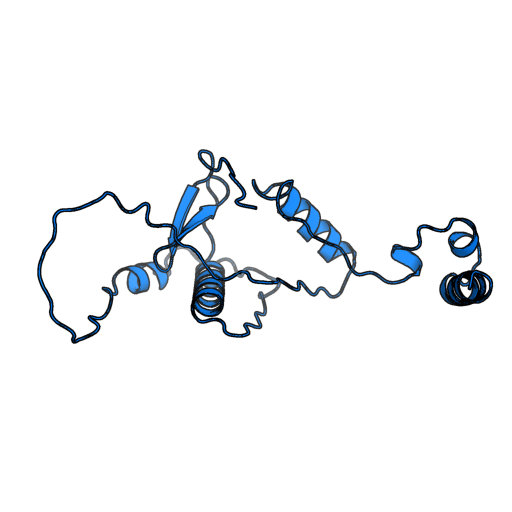YS A N 1
ATOM 772 C CA . CYS A 1 97 ? -18.397 -5.625 6.123 1.00 65.75 97 CYS A CA 1
ATOM 773 C C . CYS A 1 97 ? -18.189 -4.219 5.552 1.00 65.75 97 CYS A C 1
ATOM 775 O O . CYS A 1 97 ? -19.121 -3.565 5.082 1.00 65.75 97 CYS A O 1
ATOM 777 N N . LEU A 1 98 ? -16.938 -3.759 5.601 1.00 75.50 98 LEU A N 1
ATOM 778 C CA . LEU A 1 98 ? -16.505 -2.544 4.937 1.00 75.50 98 LEU A CA 1
ATOM 779 C C . LEU A 1 98 ? -16.739 -2.693 3.429 1.00 75.50 98 LEU A C 1
ATOM 781 O O . LEU A 1 98 ? -16.584 -3.789 2.871 1.00 75.50 98 LEU A O 1
ATOM 785 N N . PRO A 1 99 ? -17.111 -1.601 2.744 1.00 81.31 99 PRO A N 1
ATOM 786 C CA . PRO A 1 99 ? -17.234 -1.626 1.300 1.00 81.31 99 PRO A CA 1
ATOM 787 C C . PRO A 1 99 ? -15.888 -1.988 0.670 1.00 81.31 99 PRO A C 1
ATOM 789 O O . PRO A 1 99 ? -14.815 -1.658 1.178 1.00 81.31 99 PRO A O 1
ATOM 792 N N . LYS A 1 100 ? -15.944 -2.657 -0.482 1.00 81.88 100 LYS A N 1
ATOM 793 C CA . LYS A 1 100 ? -14.743 -2.996 -1.242 1.00 81.88 100 LYS A CA 1
ATOM 794 C C . LYS A 1 100 ? -14.049 -1.712 -1.707 1.00 81.88 100 LYS A C 1
ATOM 796 O O . LYS A 1 100 ? -14.574 -1.013 -2.570 1.00 81.88 100 LYS A O 1
ATOM 801 N N . ALA A 1 101 ? -12.860 -1.445 -1.178 1.00 85.06 101 ALA A N 1
ATOM 802 C CA . ALA A 1 101 ? -12.010 -0.332 -1.588 1.00 85.06 101 ALA A CA 1
ATOM 803 C C . ALA A 1 101 ? -10.921 -0.798 -2.569 1.00 85.06 101 ALA A C 1
ATOM 805 O O . ALA A 1 101 ? -10.404 -1.912 -2.463 1.00 85.06 101 ALA A O 1
ATOM 806 N N . ARG A 1 102 ? -10.562 0.061 -3.531 1.00 87.00 102 ARG A N 1
ATOM 807 C CA . ARG A 1 102 ? -9.346 -0.084 -4.347 1.00 87.00 102 ARG A CA 1
ATOM 808 C C . ARG A 1 102 ? -8.321 0.920 -3.839 1.00 87.00 102 ARG A C 1
ATOM 810 O O . ARG A 1 102 ? -8.615 2.109 -3.796 1.00 87.00 102 ARG A O 1
ATOM 817 N N . ILE A 1 103 ? -7.145 0.433 -3.455 1.00 87.75 103 ILE A N 1
ATOM 818 C CA . ILE A 1 103 ? -6.059 1.265 -2.936 1.00 87.75 103 ILE A CA 1
ATOM 819 C C . ILE A 1 103 ? -5.065 1.504 -4.069 1.00 87.75 103 ILE A C 1
ATOM 821 O O . ILE A 1 103 ? -4.502 0.552 -4.609 1.00 87.75 103 ILE A O 1
ATOM 825 N N . TYR A 1 104 ? -4.853 2.771 -4.414 1.00 90.75 104 TYR A N 1
ATOM 826 C CA . TYR A 1 104 ? -3.777 3.190 -5.305 1.00 90.75 104 TYR A CA 1
ATOM 827 C C . TYR A 1 104 ? -2.657 3.768 -4.454 1.00 90.75 104 TYR A C 1
ATOM 829 O O . TYR A 1 104 ? -2.857 4.751 -3.745 1.00 90.75 104 TYR A O 1
ATOM 837 N N . TYR A 1 105 ? -1.489 3.138 -4.510 1.00 89.44 105 TYR A N 1
ATOM 838 C CA . TYR A 1 105 ? -0.322 3.575 -3.762 1.00 89.44 105 TYR A CA 1
ATOM 839 C C . TYR A 1 105 ? 0.700 4.179 -4.725 1.00 89.44 105 TYR A C 1
ATOM 841 O O . TYR A 1 105 ? 1.318 3.466 -5.516 1.00 89.44 105 TYR A O 1
ATOM 849 N N . GLY A 1 106 ? 0.828 5.505 -4.691 1.00 88.81 106 GLY A N 1
ATOM 850 C CA . GLY A 1 106 ? 1.758 6.260 -5.525 1.00 88.81 106 GLY A CA 1
ATOM 851 C C . GLY A 1 106 ? 3.067 6.535 -4.793 1.00 88.81 106 GLY A C 1
ATOM 852 O O . GLY A 1 106 ? 3.065 6.958 -3.642 1.00 88.81 106 GLY A O 1
ATOM 853 N N . THR A 1 107 ? 4.196 6.334 -5.469 1.00 87.94 107 THR A N 1
ATOM 854 C CA . THR A 1 107 ? 5.522 6.708 -4.953 1.00 87.94 107 THR A CA 1
ATOM 855 C C . THR A 1 107 ? 6.351 7.366 -6.036 1.00 87.94 107 THR A C 1
ATOM 857 O O . THR A 1 107 ? 6.151 7.087 -7.217 1.00 87.94 107 THR A O 1
ATOM 860 N N . ARG A 1 108 ? 7.351 8.153 -5.636 1.00 85.12 108 ARG A N 1
ATOM 861 C CA . ARG A 1 108 ? 8.248 8.832 -6.575 1.00 85.12 108 ARG A CA 1
ATOM 862 C C . ARG A 1 108 ? 9.279 7.899 -7.218 1.00 85.12 108 ARG A C 1
ATOM 864 O O . ARG A 1 108 ? 9.723 8.174 -8.326 1.00 85.12 108 ARG A O 1
ATOM 871 N N . THR A 1 109 ? 9.698 6.824 -6.542 1.00 87.56 109 THR A N 1
ATOM 872 C CA . THR A 1 109 ? 10.797 5.963 -7.020 1.00 87.56 109 THR A CA 1
ATOM 873 C C . THR A 1 109 ? 10.492 4.470 -6.902 1.00 87.56 109 THR A C 1
ATOM 875 O O . THR A 1 109 ? 9.888 4.015 -5.933 1.00 87.56 109 THR A O 1
ATOM 878 N N . HIS A 1 110 ? 11.022 3.668 -7.832 1.00 85.19 110 HIS A N 1
ATOM 879 C CA . HIS A 1 110 ? 10.917 2.202 -7.782 1.00 85.19 110 HIS A CA 1
ATOM 880 C C . HIS A 1 110 ? 11.542 1.582 -6.524 1.00 85.19 110 HIS A C 1
ATOM 882 O O . HIS A 1 110 ? 11.061 0.558 -6.038 1.00 85.19 110 HIS A O 1
ATOM 888 N N . LYS A 1 111 ? 12.583 2.208 -5.954 1.00 87.38 111 LYS A N 1
ATOM 889 C CA . LYS A 1 111 ? 13.192 1.751 -4.694 1.00 87.38 111 LYS A CA 1
ATOM 890 C C . LYS A 1 111 ? 12.195 1.819 -3.530 1.00 87.38 111 LYS A C 1
ATOM 892 O O . LYS A 1 111 ? 12.143 0.883 -2.737 1.00 87.38 111 LYS A O 1
ATOM 897 N N . GLN A 1 112 ? 11.375 2.872 -3.471 1.00 89.25 112 GLN A N 1
ATOM 898 C CA . GLN A 1 112 ? 10.314 3.009 -2.465 1.00 89.25 112 GLN A CA 1
ATOM 899 C C . GLN A 1 112 ? 9.224 1.945 -2.648 1.00 89.25 112 GLN A C 1
ATOM 901 O O . GLN A 1 112 ? 8.818 1.325 -1.669 1.00 89.25 112 GLN A O 1
ATOM 906 N N . ILE A 1 113 ? 8.808 1.657 -3.890 1.00 88.69 113 ILE A N 1
ATOM 907 C CA . ILE A 1 113 ? 7.860 0.559 -4.171 1.00 88.69 113 ILE A CA 1
ATOM 908 C C . ILE A 1 113 ? 8.426 -0.774 -3.678 1.00 88.69 113 ILE A C 1
ATOM 910 O O . ILE A 1 113 ? 7.726 -1.532 -3.014 1.00 88.69 113 ILE A O 1
ATOM 914 N N . GLY A 1 114 ? 9.703 -1.050 -3.952 1.00 89.81 114 GLY A N 1
ATOM 915 C CA . GLY A 1 114 ? 10.359 -2.276 -3.501 1.00 89.81 114 GLY A CA 1
ATOM 916 C C . GLY A 1 114 ? 10.360 -2.437 -1.978 1.00 89.81 114 GLY A C 1
ATOM 917 O O . GLY A 1 114 ? 10.178 -3.547 -1.485 1.00 89.81 114 GLY A O 1
ATOM 918 N N . GLN A 1 115 ? 10.524 -1.346 -1.223 1.00 90.00 115 GLN A N 1
ATOM 919 C CA . GLN A 1 115 ? 10.399 -1.367 0.240 1.00 90.00 115 GLN A CA 1
ATOM 920 C C . GLN A 1 115 ? 8.965 -1.674 0.673 1.00 90.00 115 GLN A C 1
ATOM 922 O O . GLN A 1 115 ? 8.747 -2.559 1.492 1.00 90.00 115 GLN A O 1
ATOM 927 N N . VAL A 1 116 ? 7.984 -1.008 0.068 1.00 89.38 116 VAL A N 1
ATOM 928 C CA . VAL A 1 116 ? 6.564 -1.187 0.398 1.00 89.38 116 VAL A CA 1
ATOM 929 C C . VAL A 1 116 ? 6.105 -2.611 0.114 1.00 89.38 116 VAL A C 1
ATOM 931 O O . VAL A 1 116 ? 5.423 -3.201 0.940 1.00 89.38 116 VAL A O 1
ATOM 934 N N . VAL A 1 117 ? 6.522 -3.199 -1.007 1.00 90.38 117 VAL A N 1
ATOM 935 C CA . VAL A 1 117 ? 6.194 -4.591 -1.350 1.00 90.38 117 VAL A CA 1
ATOM 936 C C . VAL A 1 117 ? 6.829 -5.570 -0.358 1.00 90.38 117 VAL A C 1
ATOM 938 O O . VAL A 1 117 ? 6.193 -6.554 0.011 1.00 90.38 117 VAL A O 1
ATOM 941 N N . LYS A 1 118 ? 8.048 -5.295 0.130 1.00 89.94 118 LYS A N 1
ATOM 942 C CA . LYS A 1 118 ? 8.683 -6.105 1.183 1.00 89.94 118 LYS A CA 1
ATOM 943 C C . LYS A 1 118 ? 7.927 -6.021 2.506 1.00 89.94 118 LYS A C 1
ATOM 945 O O . LYS A 1 118 ? 7.712 -7.057 3.127 1.00 89.94 118 LYS A O 1
ATOM 950 N N . GLU A 1 119 ? 7.509 -4.828 2.925 1.00 88.62 119 GLU A N 1
ATOM 951 C CA . GLU A 1 119 ? 6.695 -4.677 4.137 1.00 88.62 119 GLU A CA 1
ATOM 952 C C . GLU A 1 119 ? 5.310 -5.308 3.959 1.00 88.62 119 GLU A C 1
ATOM 954 O O . GLU A 1 119 ? 4.838 -6.014 4.845 1.00 88.62 119 GLU A O 1
ATOM 959 N N . PHE A 1 120 ? 4.697 -5.162 2.783 1.00 88.19 120 PHE A N 1
ATOM 960 C CA . PHE A 1 120 ? 3.420 -5.790 2.455 1.00 88.19 120 PHE A CA 1
ATOM 961 C C . PHE A 1 120 ? 3.491 -7.321 2.521 1.00 88.19 120 PHE A C 1
ATOM 963 O O . PHE A 1 120 ? 2.590 -7.960 3.057 1.00 88.19 120 PHE A O 1
ATOM 970 N N . ALA A 1 121 ? 4.588 -7.916 2.046 1.00 86.81 121 ALA A N 1
ATOM 971 C CA . ALA A 1 121 ? 4.808 -9.360 2.103 1.00 86.81 121 ALA A CA 1
ATOM 972 C C . ALA A 1 121 ? 4.961 -9.908 3.536 1.00 86.81 121 ALA A C 1
ATOM 974 O O . ALA A 1 121 ? 4.732 -11.095 3.756 1.00 86.81 121 ALA A O 1
ATOM 975 N N . ARG A 1 122 ? 5.328 -9.069 4.515 1.00 83.44 122 ARG A N 1
ATOM 976 C CA . ARG A 1 122 ? 5.425 -9.452 5.939 1.00 83.44 122 ARG A CA 1
ATOM 977 C C . ARG A 1 122 ? 4.076 -9.443 6.661 1.00 83.44 122 ARG A C 1
ATOM 979 O O . ARG A 1 122 ? 3.973 -9.929 7.789 1.00 83.44 122 ARG A O 1
ATOM 986 N N . LEU A 1 123 ? 3.050 -8.865 6.042 1.00 82.25 123 LEU A N 1
ATOM 987 C CA . LEU A 1 123 ? 1.708 -8.775 6.602 1.00 82.25 123 LEU A CA 1
ATOM 988 C C . LEU A 1 123 ? 0.963 -10.094 6.360 1.00 82.25 123 LEU A C 1
ATOM 990 O O . LEU A 1 123 ? 1.216 -10.781 5.369 1.00 82.25 123 LEU A O 1
ATOM 994 N N . PRO A 1 124 ? -0.001 -10.455 7.216 1.00 78.00 124 PRO A N 1
ATOM 995 C CA . PRO A 1 124 ? -0.662 -11.756 7.123 1.00 78.00 124 PRO A CA 1
ATOM 996 C C . PRO A 1 124 ? -1.555 -11.881 5.881 1.00 78.00 124 PRO A C 1
ATOM 998 O O . PRO A 1 124 ? -1.938 -12.974 5.475 1.00 78.00 124 PRO A O 1
ATOM 1001 N N . TYR A 1 125 ? -1.855 -10.750 5.244 1.00 80.06 125 TYR A N 1
ATOM 1002 C CA . TYR A 1 125 ? -2.582 -10.658 3.987 1.00 80.06 125 TYR A CA 1
ATOM 1003 C C . TYR A 1 125 ? -1.685 -10.578 2.745 1.00 80.06 125 TYR A C 1
ATOM 1005 O O . TYR A 1 125 ? -2.218 -10.550 1.635 1.00 80.06 125 TYR A O 1
ATOM 1013 N N . GLY A 1 126 ? -0.355 -10.560 2.892 1.00 80.56 126 GLY A N 1
ATOM 1014 C CA . GLY A 1 126 ? 0.579 -10.372 1.777 1.00 80.56 126 GLY A CA 1
ATOM 1015 C C . GLY A 1 126 ? 0.443 -11.423 0.670 1.00 80.56 126 GLY A C 1
ATOM 1016 O O . GLY A 1 126 ? 0.555 -11.096 -0.506 1.00 80.56 126 GLY A O 1
ATOM 1017 N N . GLY A 1 127 ? 0.130 -12.670 1.034 1.00 80.31 127 GLY A N 1
ATOM 1018 C CA . GLY A 1 127 ? -0.109 -13.763 0.081 1.00 80.31 127 GLY A CA 1
ATOM 1019 C C . GLY A 1 127 ? -1.557 -13.900 -0.394 1.00 80.31 127 GLY A C 1
ATOM 1020 O O . GLY A 1 127 ? -1.849 -14.756 -1.223 1.00 80.31 127 GLY A O 1
ATOM 1021 N N . VAL A 1 128 ? -2.475 -13.093 0.141 1.00 84.25 128 VAL A N 1
ATOM 1022 C CA . VAL A 1 128 ? -3.919 -13.291 -0.035 1.00 84.25 128 VAL A CA 1
ATOM 1023 C C . VAL A 1 128 ? -4.563 -12.152 -0.822 1.00 84.25 128 VAL A C 1
ATOM 1025 O O . VAL A 1 128 ? -5.441 -12.366 -1.660 1.00 84.25 128 VAL A O 1
ATOM 1028 N N . ILE A 1 129 ? -4.112 -10.920 -0.585 1.00 85.19 129 ILE A N 1
ATOM 1029 C CA . ILE A 1 129 ? -4.569 -9.748 -1.325 1.00 85.19 129 ILE A CA 1
ATOM 1030 C C . ILE A 1 129 ? -3.757 -9.625 -2.615 1.00 85.19 129 ILE A C 1
ATOM 1032 O O . ILE A 1 129 ? -2.541 -9.446 -2.598 1.00 85.19 129 ILE A O 1
ATOM 1036 N N . ARG A 1 130 ? -4.455 -9.655 -3.753 1.00 86.94 130 ARG A N 1
ATOM 1037 C CA . ARG A 1 130 ? -3.850 -9.409 -5.066 1.00 86.94 130 ARG A CA 1
ATOM 1038 C C . ARG A 1 130 ? -3.487 -7.933 -5.216 1.00 86.94 130 ARG A C 1
ATOM 1040 O O . ARG A 1 130 ? -4.351 -7.069 -5.073 1.00 86.94 130 ARG A O 1
ATOM 1047 N N . HIS A 1 131 ? -2.238 -7.663 -5.577 1.00 90.25 131 HIS A N 1
ATOM 1048 C CA . HIS A 1 131 ? -1.761 -6.339 -5.965 1.00 90.25 131 HIS A CA 1
ATOM 1049 C C . HIS A 1 131 ? -1.015 -6.412 -7.303 1.00 90.25 131 HIS A C 1
ATOM 1051 O O . HIS A 1 131 ? -0.611 -7.481 -7.760 1.00 90.25 131 HIS A O 1
ATOM 1057 N N . THR A 1 132 ? -0.838 -5.270 -7.959 1.00 91.88 132 THR A N 1
ATOM 1058 C CA . THR A 1 132 ? -0.084 -5.161 -9.213 1.00 91.88 132 THR A CA 1
ATOM 1059 C C . THR A 1 132 ? 0.727 -3.879 -9.176 1.00 91.88 132 THR A C 1
ATOM 1061 O O . THR A 1 132 ? 0.236 -2.849 -8.719 1.00 91.88 132 THR A O 1
ATOM 1064 N N . ILE A 1 133 ? 1.978 -3.951 -9.624 1.00 91.94 133 ILE A N 1
ATOM 1065 C CA . ILE A 1 133 ? 2.864 -2.792 -9.708 1.00 91.94 133 ILE A CA 1
ATOM 1066 C C . ILE A 1 133 ? 2.752 -2.229 -11.121 1.00 91.94 133 ILE A C 1
ATOM 1068 O O . ILE A 1 133 ? 2.994 -2.944 -12.090 1.00 91.94 133 ILE A O 1
ATOM 1072 N N . LEU A 1 134 ? 2.399 -0.951 -11.228 1.00 91.12 134 LEU A N 1
ATOM 1073 C CA . LEU A 1 134 ? 2.473 -0.215 -12.484 1.00 91.12 134 LEU A CA 1
ATOM 1074 C C . LEU A 1 134 ? 3.856 0.429 -12.588 1.00 91.12 134 LEU A C 1
ATOM 1076 O O . LEU A 1 134 ? 4.320 1.082 -11.654 1.00 91.12 134 LEU A O 1
ATOM 1080 N N . ALA A 1 135 ? 4.526 0.197 -13.710 1.00 89.88 135 ALA A N 1
ATOM 1081 C CA . ALA A 1 135 ? 5.915 0.560 -13.945 1.00 89.88 135 ALA A CA 1
ATOM 1082 C C . ALA A 1 135 ? 6.106 0.980 -15.405 1.00 89.88 135 ALA A C 1
ATOM 1084 O O . ALA A 1 135 ? 5.274 0.670 -16.259 1.00 89.88 135 ALA A O 1
ATOM 1085 N N . SER A 1 136 ? 7.214 1.661 -15.703 1.00 89.12 136 SER A N 1
ATOM 1086 C CA . SER A 1 136 ? 7.571 1.967 -17.088 1.00 89.12 136 SER A CA 1
ATOM 1087 C C . SER A 1 136 ? 7.839 0.682 -17.886 1.00 89.12 136 SER A C 1
ATOM 1089 O O . SER A 1 136 ? 8.114 -0.381 -17.307 1.00 89.12 136 SER A O 1
ATOM 1091 N N . ARG A 1 137 ? 7.766 0.759 -19.223 1.00 89.75 137 ARG A N 1
ATOM 1092 C CA . ARG A 1 137 ? 8.042 -0.399 -20.094 1.00 89.75 137 ARG A CA 1
ATOM 1093 C C . ARG A 1 137 ? 9.457 -0.916 -19.870 1.00 89.75 137 ARG A C 1
ATOM 1095 O O . ARG A 1 137 ? 9.668 -2.119 -19.827 1.00 89.75 137 ARG A O 1
ATOM 1102 N N . GLU A 1 138 ? 10.402 -0.022 -19.615 1.00 87.38 138 GLU A N 1
ATOM 1103 C CA . GLU A 1 138 ? 11.804 -0.356 -19.383 1.00 87.38 138 GLU A CA 1
ATOM 1104 C C . GLU A 1 138 ? 12.000 -1.227 -18.131 1.00 87.38 138 GLU A C 1
ATOM 1106 O O . GLU A 1 138 ? 12.899 -2.061 -18.093 1.00 87.38 138 GLU A O 1
ATOM 1111 N N . GLN A 1 139 ? 11.138 -1.072 -17.119 1.00 86.25 139 GLN A N 1
ATOM 1112 C CA . GLN A 1 139 ? 11.222 -1.802 -15.848 1.00 86.25 139 GLN A CA 1
ATOM 1113 C C . GLN A 1 139 ? 10.322 -3.045 -15.783 1.00 86.25 139 GLN A C 1
ATOM 1115 O O . GLN A 1 139 ? 10.498 -3.879 -14.897 1.00 86.25 139 GLN A O 1
ATOM 1120 N N . SER A 1 140 ? 9.344 -3.174 -16.685 1.00 89.88 140 SER A N 1
ATOM 1121 C CA . SER A 1 140 ? 8.317 -4.229 -16.629 1.00 89.88 140 SER A CA 1
ATOM 1122 C C . SER A 1 140 ? 8.132 -5.025 -17.923 1.00 89.88 140 SER A C 1
ATOM 1124 O O . SER A 1 140 ? 7.286 -5.918 -17.969 1.00 89.88 140 SER A O 1
ATOM 1126 N N . CYS A 1 141 ? 8.918 -4.755 -18.973 1.00 91.00 141 CYS A N 1
ATOM 1127 C CA . CYS A 1 141 ? 8.834 -5.506 -20.222 1.00 91.00 141 CYS A CA 1
ATOM 1128 C C . CYS A 1 141 ? 9.208 -6.982 -20.011 1.00 91.00 141 CYS A C 1
ATOM 1130 O O . CYS A 1 141 ? 10.322 -7.317 -19.606 1.00 91.00 141 CYS A O 1
ATOM 1132 N N . VAL A 1 142 ? 8.268 -7.869 -20.337 1.00 92.38 142 VAL A N 1
ATOM 1133 C CA . VAL A 1 142 ? 8.447 -9.328 -20.284 1.00 92.38 142 VAL A CA 1
ATOM 1134 C C . VAL A 1 142 ? 9.052 -9.896 -21.572 1.00 92.38 142 VAL A C 1
ATOM 1136 O O . VAL A 1 142 ? 9.603 -10.996 -21.564 1.00 92.38 142 VAL A O 1
ATOM 1139 N N . ASN A 1 143 ? 8.964 -9.157 -22.684 1.00 91.31 143 ASN A N 1
ATOM 1140 C CA . ASN A 1 143 ? 9.444 -9.608 -23.985 1.00 91.31 143 ASN A CA 1
ATOM 1141 C C . ASN A 1 143 ? 10.964 -9.406 -24.102 1.00 91.31 143 ASN A C 1
ATOM 1143 O O . ASN A 1 143 ? 11.463 -8.281 -24.072 1.00 91.31 143 ASN A O 1
ATOM 1147 N N . LYS A 1 144 ? 11.703 -10.509 -24.276 1.00 89.31 144 LYS A N 1
ATOM 1148 C CA . LYS A 1 144 ? 13.171 -10.499 -24.374 1.00 89.31 144 LYS A CA 1
ATOM 1149 C C . LYS A 1 144 ? 13.689 -9.724 -25.591 1.00 89.31 144 LYS A C 1
ATOM 1151 O O . LYS A 1 144 ? 14.719 -9.072 -25.471 1.00 89.31 144 LYS A O 1
ATOM 1156 N N . ALA A 1 145 ? 12.987 -9.762 -26.727 1.00 86.88 145 ALA A N 1
ATOM 1157 C CA . ALA A 1 145 ? 13.405 -9.057 -27.940 1.00 86.88 145 ALA A CA 1
ATOM 1158 C C . ALA A 1 145 ? 13.387 -7.536 -27.725 1.00 86.88 145 ALA A C 1
ATOM 1160 O O . ALA A 1 145 ? 14.394 -6.869 -27.944 1.00 86.88 145 ALA A O 1
ATOM 1161 N N . ALA A 1 146 ? 12.285 -7.016 -27.176 1.00 88.94 146 ALA A N 1
ATOM 1162 C CA . ALA A 1 146 ? 12.159 -5.600 -26.839 1.00 88.94 146 ALA A CA 1
ATOM 1163 C C . ALA A 1 146 ? 13.089 -5.174 -25.693 1.00 88.94 146 ALA A C 1
ATOM 1165 O O . ALA A 1 146 ? 13.530 -4.036 -25.652 1.00 88.94 146 ALA A O 1
ATOM 1166 N N . ARG A 1 147 ? 13.419 -6.061 -24.747 1.00 88.50 147 ARG A N 1
ATOM 1167 C CA . ARG A 1 147 ? 14.352 -5.730 -23.657 1.00 88.50 147 ARG A CA 1
ATOM 1168 C C . ARG A 1 147 ? 15.801 -5.580 -24.132 1.00 88.50 147 ARG A C 1
ATOM 1170 O O . ARG A 1 147 ? 16.564 -4.844 -23.514 1.00 88.50 147 ARG A O 1
ATOM 1177 N N . ASN A 1 148 ? 16.169 -6.291 -25.195 1.00 87.19 148 ASN A N 1
ATOM 1178 C CA . ASN A 1 148 ? 17.513 -6.252 -25.769 1.00 87.19 148 ASN A CA 1
ATOM 1179 C C . ASN A 1 148 ? 17.678 -5.139 -26.814 1.00 87.19 148 ASN A C 1
ATOM 1181 O O . ASN A 1 148 ? 18.806 -4.755 -27.115 1.00 87.19 148 ASN A O 1
ATOM 1185 N N . SER A 1 149 ? 16.583 -4.608 -27.361 1.00 81.56 149 SER A N 1
ATOM 1186 C CA . SER A 1 149 ? 16.625 -3.399 -28.180 1.00 81.56 149 SER A CA 1
ATOM 1187 C C . SER A 1 149 ? 16.872 -2.185 -27.284 1.00 81.56 149 SER A C 1
ATOM 1189 O O . SER A 1 149 ? 16.148 -1.985 -26.311 1.00 81.56 149 SER A O 1
ATOM 1191 N N . GLY A 1 150 ? 17.867 -1.356 -27.614 1.00 83.25 150 GLY A N 1
ATOM 1192 C CA . GLY A 1 150 ? 18.187 -0.138 -26.855 1.00 83.25 150 GLY A CA 1
ATOM 1193 C C . GLY A 1 150 ? 17.006 0.831 -26.686 1.00 83.25 150 GLY A C 1
ATOM 1194 O O . GLY A 1 150 ? 16.996 1.604 -25.732 1.00 83.25 150 GLY A O 1
ATOM 1195 N N . ASP A 1 151 ? 15.989 0.741 -27.552 1.00 89.44 151 ASP A N 1
ATOM 1196 C CA . ASP A 1 151 ? 14.678 1.367 -27.367 1.00 89.44 151 ASP A CA 1
ATOM 1197 C C . ASP A 1 151 ? 13.582 0.310 -27.147 1.00 89.44 151 ASP A C 1
ATOM 1199 O O . ASP A 1 151 ? 13.021 -0.271 -28.082 1.00 89.44 151 ASP A O 1
ATOM 1203 N N . ILE A 1 152 ? 13.264 0.084 -25.871 1.00 91.56 152 ILE A N 1
ATOM 1204 C CA . ILE A 1 152 ? 12.225 -0.854 -25.431 1.00 91.56 152 ILE A CA 1
ATOM 1205 C C . ILE A 1 152 ? 10.838 -0.358 -25.859 1.00 91.56 152 ILE A C 1
ATOM 1207 O O . ILE A 1 152 ? 9.967 -1.155 -26.211 1.00 91.56 152 ILE A O 1
ATOM 1211 N N . SER A 1 153 ? 10.608 0.957 -25.823 1.00 89.88 153 SER A N 1
ATOM 1212 C CA . SER A 1 153 ? 9.293 1.545 -26.072 1.00 89.88 153 SER A CA 1
ATOM 1213 C C . SER A 1 153 ? 8.934 1.538 -27.559 1.00 89.88 153 SER A C 1
ATOM 1215 O O . SER A 1 153 ? 7.791 1.206 -27.885 1.00 89.88 153 SER A O 1
ATOM 1217 N N . GLY A 1 154 ? 9.879 1.854 -28.450 1.00 90.00 154 GLY A N 1
ATOM 1218 C CA . GLY A 1 154 ? 9.704 1.754 -29.904 1.00 90.00 154 GLY A CA 1
ATOM 1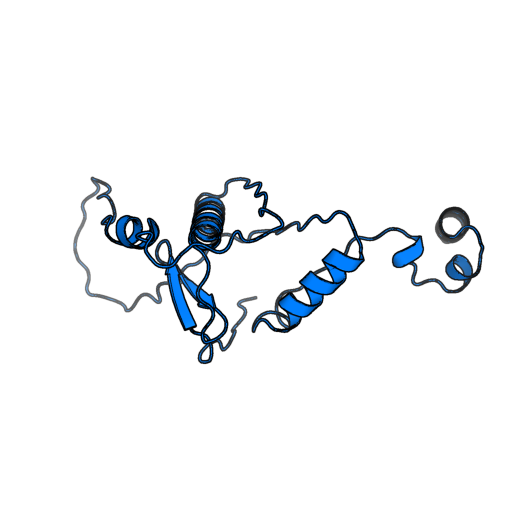219 C C . GLY A 1 154 ? 9.461 0.316 -30.353 1.00 90.00 154 GLY A C 1
ATOM 1220 O O . GLY A 1 154 ? 8.396 0.001 -30.884 1.00 90.00 154 GLY A O 1
ATOM 1221 N N . THR A 1 155 ? 10.372 -0.590 -29.999 1.00 89.25 155 THR A N 1
ATOM 1222 C CA . THR A 1 155 ? 10.280 -2.012 -30.367 1.00 89.25 155 THR A CA 1
ATOM 1223 C C . THR A 1 155 ? 9.017 -2.671 -29.814 1.00 89.25 155 THR A C 1
ATOM 1225 O O . THR A 1 155 ? 8.370 -3.469 -30.486 1.00 89.25 155 THR A O 1
ATOM 1228 N N . CYS A 1 156 ? 8.596 -2.319 -28.593 1.00 90.56 156 CYS A N 1
ATOM 1229 C CA . CYS A 1 156 ? 7.340 -2.822 -28.035 1.00 90.56 156 CYS A CA 1
ATOM 1230 C C . CYS A 1 156 ? 6.120 -2.379 -28.858 1.00 90.56 156 CYS A C 1
ATOM 1232 O O . CYS A 1 156 ? 5.195 -3.177 -29.034 1.00 90.56 156 CYS A O 1
ATOM 1234 N N . LYS A 1 157 ? 6.099 -1.137 -29.361 1.00 90.56 157 LYS A N 1
ATOM 1235 C CA . LYS A 1 157 ? 5.012 -0.650 -30.224 1.00 90.56 157 LYS A CA 1
ATOM 1236 C C . LYS A 1 157 ? 4.995 -1.390 -31.555 1.00 90.56 157 LYS A C 1
ATOM 1238 O O . LYS A 1 157 ? 3.920 -1.810 -31.971 1.00 90.56 157 LYS A O 1
ATOM 1243 N N . GLU A 1 158 ? 6.154 -1.594 -32.174 1.00 90.50 158 GLU A N 1
ATOM 1244 C CA . GLU A 1 158 ? 6.278 -2.349 -33.427 1.00 90.50 158 GLU A CA 1
ATOM 1245 C C . GLU A 1 158 ? 5.765 -3.783 -33.256 1.00 90.50 158 GLU A C 1
ATOM 1247 O O . GLU A 1 158 ? 4.834 -4.189 -33.946 1.00 90.50 158 GLU A O 1
ATOM 1252 N N . LEU A 1 159 ? 6.257 -4.504 -32.243 1.00 89.00 159 LEU A N 1
ATOM 1253 C CA . LEU A 1 159 ? 5.853 -5.887 -31.964 1.00 89.00 159 LEU A CA 1
ATOM 1254 C C . LEU A 1 159 ? 4.357 -6.040 -31.664 1.00 89.00 159 LEU A C 1
ATOM 1256 O O . LEU A 1 159 ? 3.760 -7.053 -32.013 1.00 89.00 159 LEU A O 1
ATOM 1260 N N . THR A 1 160 ? 3.747 -5.048 -31.014 1.00 89.81 160 THR A N 1
ATOM 1261 C CA . THR A 1 160 ? 2.303 -5.069 -30.730 1.00 89.81 160 THR A CA 1
ATOM 1262 C C . THR A 1 160 ? 1.479 -4.718 -31.971 1.00 89.81 160 THR A C 1
ATOM 1264 O O . THR A 1 160 ? 0.348 -5.171 -32.093 1.00 89.81 160 THR A O 1
ATOM 1267 N N . SER A 1 161 ? 2.038 -3.933 -32.897 1.00 86.69 161 SER A N 1
ATOM 1268 C CA . SER A 1 161 ? 1.347 -3.505 -34.121 1.00 86.69 161 SER A CA 1
ATOM 1269 C C . SER A 1 161 ? 1.383 -4.569 -35.222 1.00 86.69 161 SER A C 1
ATOM 1271 O O . SER A 1 161 ? 0.455 -4.643 -36.016 1.00 86.69 161 SER A O 1
ATOM 1273 N N . THR A 1 162 ? 2.428 -5.401 -35.279 1.00 75.94 162 THR A N 1
ATOM 1274 C CA . THR A 1 162 ? 2.564 -6.479 -36.280 1.00 75.94 162 THR A CA 1
ATOM 1275 C C . THR A 1 162 ? 1.783 -7.749 -35.916 1.00 75.94 162 THR A C 1
ATOM 1277 O O . THR A 1 162 ? 1.535 -8.581 -36.779 1.00 75.94 162 THR A O 1
ATOM 1280 N N . GLY A 1 163 ? 1.403 -7.918 -34.645 1.00 60.84 163 GLY A N 1
ATOM 1281 C CA . GLY A 1 163 ? 0.680 -9.094 -34.141 1.00 60.84 163 GLY A CA 1
ATOM 1282 C C . GLY A 1 163 ? -0.846 -8.953 -34.074 1.00 60.84 163 GLY A C 1
ATOM 1283 O O . GLY A 1 163 ? -1.456 -9.662 -33.273 1.00 60.84 163 GLY A O 1
ATOM 1284 N N . GLY A 1 164 ? -1.430 -8.014 -34.827 1.00 46.19 164 GLY A N 1
ATOM 1285 C CA . GLY A 1 164 ? -2.877 -7.768 -34.912 1.00 46.19 164 GLY A CA 1
ATOM 1286 C C . GLY A 1 164 ? -3.530 -8.444 -36.107 1.00 46.19 164 GLY A C 1
ATOM 1287 O O . GLY A 1 164 ? -2.899 -8.448 -37.186 1.00 46.19 164 GLY A O 1
#

Foldseek 3Di:
DDDDFDLVQFDFDDAPNDTDGHHPPDDDDLVVNVVVNVVQVCQQVVHDDDDDDPPDDDDDDPDDDRVVVVVVPDDDDDDDDDDDDDDDDDPPPPDPDGPDDDDDDDDDDPVVVVVVLVVLCVDRCSVPDDDDDDDDCQVDPPDPVLVPPPHNPVVVVVVVVVVD

pLDDT: mean 75.01, std 19.1, range [31.81, 92.38]

InterPro domains:
  IPR010614 RAD3-like helicase, DEAD [PF06733] (105-161)
  IPR027417 P-loop containing nucleoside triphosphate hydrolase [G3DSA:3.40.50.300] (26-164)
  IPR045028 Helicase superfamily 1/2, DinG/Rad3-like [PTHR11472] (17-162)

Sequence (164 aa):
ERVFIDNSKYDSLPMCGIEVRLPVGLKPYPSQKLMMVRLITSITKRLNFLAESPTGSVKQEPGEVDPFDEFDKQEPQERKGLTKEMKEPKVEKNCICLPKARIYYGTRTHKQIGQVVKEFARLPYGGVIRHTILASREQSCVNKAARNSGDISGTCKELTSTGG